Protein AF-A0AA43AP84-F1 (afdb_monomer_lite)

Sequence (137 aa):
MPIIKPAIALSLFLATLSANAATAKEDIALIKQLAIQPIALVDGNLCHIRGAVWLDKPLADVEVEILDGSRTWKTKTNANGIYSASIPFEGNDKALLERPTSLSIPGNASEVNILKPTFLCSKSTTTNIMAKPKGAN

pLDDT: mean 72.21, std 20.06, range [33.16, 94.19]

Secondary structure (DSSP, 8-state):
-----THHHHHTTGGGSS---------HHHHHHHHHS-EEEEETTEEEEEEE-BSSSB-TT-EEEEE-SS-EEEEE--TTSEEEEEEE--SS-EEEEEEE-----SS-GGG----EEEEEE-HHHHHHHHSPPTT--

Radius of gyration: 15.7 Å; chains: 1; bounding box: 37×46×34 Å

Structure (mmCIF, N/CA/C/O backbone):
data_AF-A0AA43AP84-F1
#
_entry.id   AF-A0AA43AP84-F1
#
loop_
_atom_site.group_PDB
_atom_site.id
_atom_site.type_symbol
_atom_site.label_atom_id
_atom_site.label_alt_id
_atom_site.label_comp_id
_atom_site.label_asym_id
_atom_site.label_entity_id
_atom_site.label_seq_id
_atom_site.pdbx_PDB_ins_code
_atom_site.Cartn_x
_atom_site.Cartn_y
_atom_site.Cartn_z
_atom_site.occupancy
_atom_site.B_iso_or_equiv
_atom_site.auth_seq_id
_atom_site.auth_comp_id
_atom_site.auth_asym_id
_atom_site.auth_atom_id
_atom_site.pdbx_PDB_model_num
ATOM 1 N N . MET A 1 1 ? 20.606 -8.177 18.892 1.00 35.06 1 MET A N 1
ATOM 2 C CA . MET A 1 1 ? 19.845 -7.594 17.764 1.00 35.06 1 MET A CA 1
ATOM 3 C C . MET A 1 1 ? 19.032 -8.709 17.124 1.00 35.06 1 MET A C 1
ATOM 5 O O . MET A 1 1 ? 19.660 -9.627 16.608 1.00 35.06 1 MET A O 1
ATOM 9 N N . PRO A 1 2 ? 17.691 -8.734 17.209 1.00 38.34 2 PRO A N 1
ATOM 10 C CA . PRO A 1 2 ? 16.940 -9.779 16.532 1.00 38.34 2 PRO A CA 1
ATOM 11 C C . PRO A 1 2 ? 16.913 -9.458 15.036 1.00 38.34 2 PRO A C 1
ATOM 13 O O . PRO A 1 2 ? 16.314 -8.481 14.596 1.00 38.34 2 PRO A O 1
ATOM 16 N N . ILE A 1 3 ? 17.629 -10.276 14.271 1.00 40.84 3 ILE A N 1
ATOM 17 C CA . ILE A 1 3 ? 17.613 -10.299 12.812 1.00 40.84 3 ILE A CA 1
ATOM 18 C C . ILE A 1 3 ? 16.221 -10.792 12.414 1.00 40.84 3 ILE A C 1
ATOM 20 O O . ILE A 1 3 ? 15.888 -11.963 12.615 1.00 40.84 3 ILE A O 1
ATOM 24 N N . ILE A 1 4 ? 15.378 -9.887 11.920 1.00 43.16 4 ILE A N 1
ATOM 25 C CA . ILE A 1 4 ? 14.056 -10.235 11.397 1.00 43.16 4 ILE A CA 1
ATOM 26 C C . ILE A 1 4 ? 14.289 -11.156 10.193 1.00 43.16 4 ILE A C 1
ATOM 28 O O . ILE A 1 4 ? 14.940 -10.786 9.218 1.00 43.16 4 ILE A O 1
ATOM 32 N N . LYS A 1 5 ? 13.843 -12.407 10.323 1.00 37.53 5 LYS A N 1
ATOM 33 C CA . LYS A 1 5 ? 14.100 -13.500 9.379 1.00 37.53 5 LYS A CA 1
ATOM 34 C C . LYS A 1 5 ? 13.509 -13.178 7.990 1.00 37.53 5 LYS A C 1
ATOM 36 O O . LYS A 1 5 ? 12.318 -12.874 7.922 1.00 37.53 5 LYS A O 1
ATOM 41 N N . PRO A 1 6 ? 14.257 -13.374 6.883 1.00 42.44 6 PRO A N 1
ATOM 42 C CA . PRO A 1 6 ? 13.751 -13.184 5.513 1.00 42.44 6 PRO A CA 1
ATOM 43 C C . PRO A 1 6 ? 12.590 -14.132 5.150 1.00 42.44 6 PRO A C 1
ATOM 45 O O . PRO A 1 6 ? 11.837 -13.873 4.220 1.00 42.44 6 PRO A O 1
ATOM 48 N N . ALA A 1 7 ? 12.375 -15.196 5.932 1.00 40.44 7 ALA A N 1
ATOM 49 C CA . ALA A 1 7 ? 11.278 -16.145 5.742 1.00 40.44 7 ALA A CA 1
ATOM 50 C C . ALA A 1 7 ? 9.870 -15.543 5.930 1.00 40.44 7 ALA A C 1
ATOM 52 O O . ALA A 1 7 ? 8.906 -16.086 5.397 1.00 40.44 7 ALA A O 1
ATOM 53 N N . ILE A 1 8 ? 9.727 -14.434 6.666 1.00 47.88 8 ILE A N 1
ATOM 54 C CA . ILE A 1 8 ? 8.410 -13.816 6.900 1.00 47.88 8 ILE A CA 1
ATOM 55 C C . ILE A 1 8 ? 7.886 -13.184 5.603 1.00 47.88 8 ILE A C 1
ATOM 57 O O . ILE A 1 8 ? 6.708 -13.314 5.283 1.00 47.88 8 ILE A O 1
ATOM 61 N N . ALA A 1 9 ? 8.772 -12.578 4.811 1.00 44.03 9 ALA A N 1
ATOM 62 C CA . ALA A 1 9 ? 8.412 -11.807 3.628 1.00 44.03 9 ALA A CA 1
ATOM 63 C C . ALA A 1 9 ? 7.961 -12.659 2.421 1.00 44.03 9 ALA A C 1
ATOM 65 O O . ALA A 1 9 ? 7.182 -12.179 1.603 1.00 44.03 9 ALA A O 1
ATOM 66 N N . LEU A 1 10 ? 8.358 -13.937 2.358 1.00 40.94 10 LEU A N 1
ATOM 67 C CA . LEU A 1 10 ? 7.896 -14.894 1.343 1.00 40.94 10 LEU A CA 1
ATOM 68 C C . LEU A 1 10 ? 6.491 -15.453 1.663 1.00 40.94 10 LEU A C 1
ATOM 70 O O . LEU A 1 10 ? 5.632 -15.524 0.786 1.00 40.94 10 LEU A O 1
ATOM 74 N N . SER A 1 11 ? 6.212 -15.776 2.932 1.00 45.72 11 SER A N 1
ATOM 75 C CA . SER A 1 11 ? 4.886 -16.251 3.386 1.00 45.72 11 SER A CA 1
ATOM 76 C C . SER A 1 11 ? 3.789 -15.182 3.306 1.00 45.72 11 SER A C 1
ATOM 78 O O . SER A 1 11 ? 2.602 -15.495 3.311 1.00 45.72 11 SER A O 1
ATOM 80 N N . LEU A 1 12 ? 4.190 -13.916 3.213 1.00 50.81 12 LEU A N 1
ATOM 81 C CA . LEU A 1 12 ? 3.339 -12.730 3.120 1.00 50.81 12 LEU A CA 1
ATOM 82 C C . LEU A 1 12 ? 2.589 -12.599 1.779 1.00 50.81 12 LEU A C 1
ATOM 84 O O . LEU A 1 12 ? 1.558 -11.923 1.731 1.00 50.81 12 LEU A O 1
ATOM 88 N N . PHE A 1 13 ? 3.093 -13.248 0.721 1.00 48.38 13 PHE A N 1
ATOM 89 C CA . PHE A 1 13 ? 2.547 -13.205 -0.644 1.00 48.38 13 PHE A CA 1
ATOM 90 C C . PHE A 1 13 ? 1.907 -14.516 -1.121 1.00 48.38 13 PHE A C 1
ATOM 92 O O . PHE A 1 13 ? 1.122 -14.507 -2.063 1.00 48.38 13 PHE A O 1
ATOM 99 N N . LEU A 1 14 ? 2.176 -15.643 -0.458 1.00 44.03 14 LEU A N 1
ATOM 100 C CA . LEU A 1 14 ? 1.623 -16.954 -0.833 1.00 44.03 14 LEU A CA 1
ATOM 101 C C . LEU A 1 14 ? 0.130 -17.132 -0.487 1.00 44.03 14 LEU A C 1
ATOM 103 O O . LEU A 1 14 ? -0.457 -18.153 -0.832 1.00 44.03 14 LEU A O 1
ATOM 107 N N . ALA A 1 15 ? -0.508 -16.156 0.164 1.00 44.19 15 ALA A N 1
ATOM 108 C CA . ALA A 1 15 ? -1.899 -16.264 0.604 1.00 44.19 15 ALA A CA 1
ATOM 109 C C . ALA A 1 15 ? -2.961 -15.934 -0.470 1.00 44.19 15 ALA A C 1
ATOM 111 O O . ALA A 1 15 ? -4.146 -15.986 -0.157 1.00 44.19 15 ALA A O 1
ATOM 112 N N . THR A 1 16 ? -2.597 -15.597 -1.716 1.00 42.94 16 THR A N 1
ATOM 113 C CA . THR A 1 16 ? -3.584 -15.125 -2.718 1.00 42.94 16 THR A CA 1
ATOM 1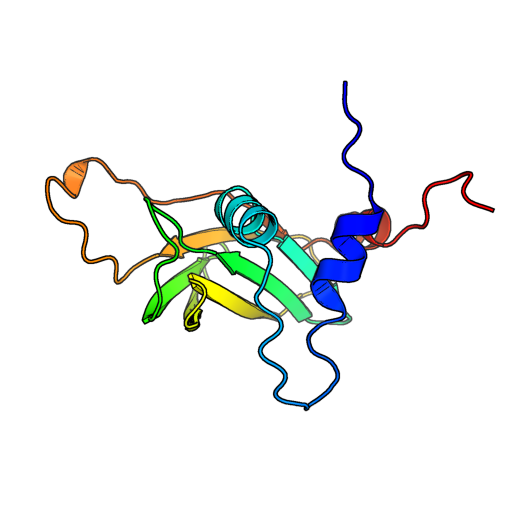14 C C . THR A 1 16 ? -3.677 -15.926 -4.020 1.00 42.94 16 THR A C 1
ATOM 116 O O . THR A 1 16 ? -4.431 -15.529 -4.903 1.00 42.94 16 THR A O 1
ATOM 119 N N . LEU A 1 17 ? -3.012 -17.081 -4.153 1.00 41.06 17 LEU A N 1
ATOM 120 C CA . LEU A 1 17 ? -3.129 -17.915 -5.369 1.00 41.06 17 LEU A CA 1
ATOM 121 C C . LEU A 1 17 ? -4.130 -19.074 -5.280 1.00 41.06 17 LEU A C 1
ATOM 123 O O . LEU A 1 17 ? -4.324 -19.792 -6.256 1.00 41.06 17 LEU A O 1
ATOM 127 N N . SER A 1 18 ? -4.831 -19.236 -4.163 1.00 36.28 18 SER A N 1
ATOM 128 C CA . SER A 1 18 ? -5.931 -20.193 -4.065 1.00 36.28 18 SER A CA 1
ATOM 129 C C . SER A 1 18 ? -7.221 -19.459 -3.747 1.00 36.28 18 SER A C 1
ATOM 131 O O . SER A 1 18 ? -7.421 -18.987 -2.629 1.00 36.28 18 SER A O 1
ATOM 133 N N . ALA A 1 19 ? -8.104 -19.398 -4.744 1.00 37.34 19 ALA A N 1
ATOM 134 C CA . ALA A 1 19 ? -9.527 -19.197 -4.551 1.00 37.34 19 ALA A CA 1
ATOM 135 C C . ALA A 1 19 ? -10.050 -20.311 -3.633 1.00 37.34 19 ALA A C 1
ATOM 137 O O . ALA A 1 19 ? -10.457 -21.367 -4.090 1.00 37.34 19 ALA A O 1
ATOM 138 N N . ASN A 1 20 ? -9.957 -20.085 -2.329 1.00 35.62 20 ASN A N 1
ATOM 139 C CA . ASN A 1 20 ? -10.736 -20.752 -1.308 1.00 35.62 20 ASN A CA 1
ATOM 140 C C . ASN A 1 20 ? -10.880 -19.759 -0.163 1.00 35.62 20 ASN A C 1
ATOM 142 O O . ASN A 1 20 ? -9.905 -19.355 0.469 1.00 35.62 20 ASN A O 1
ATOM 146 N N . ALA A 1 21 ? -12.122 -19.346 0.061 1.00 38.22 21 ALA A N 1
ATOM 147 C CA . ALA A 1 21 ? -12.541 -18.571 1.209 1.00 38.22 21 ALA A CA 1
ATOM 148 C C . ALA A 1 21 ? -12.308 -19.393 2.486 1.00 38.22 21 ALA A C 1
ATOM 150 O O . ALA A 1 21 ? -13.196 -20.076 2.985 1.00 38.22 21 ALA A O 1
ATOM 151 N N . ALA A 1 22 ? -11.092 -19.336 3.010 1.00 33.16 22 ALA A N 1
ATOM 152 C CA . ALA A 1 22 ? -10.813 -19.596 4.404 1.00 33.16 22 ALA A CA 1
ATOM 153 C C . ALA A 1 22 ? -10.343 -18.264 4.968 1.00 33.16 22 ALA A C 1
ATOM 155 O O . ALA A 1 22 ? -9.266 -17.779 4.624 1.00 33.16 22 ALA A O 1
ATOM 156 N N . THR A 1 23 ? -11.176 -17.644 5.799 1.00 42.34 23 THR A N 1
ATOM 157 C CA . THR A 1 23 ? -10.824 -16.491 6.628 1.00 42.34 23 THR A CA 1
ATOM 158 C C . THR A 1 23 ? -9.766 -16.953 7.630 1.00 42.34 23 THR A C 1
ATOM 160 O O . THR A 1 23 ? -10.036 -17.157 8.812 1.00 42.34 23 THR A O 1
ATOM 163 N N . ALA A 1 24 ? -8.544 -17.199 7.154 1.00 51.19 24 ALA A N 1
ATOM 164 C CA . ALA A 1 24 ? -7.384 -17.301 8.008 1.00 51.19 24 ALA A CA 1
ATOM 165 C C . ALA A 1 24 ? -7.315 -15.951 8.715 1.00 51.19 24 ALA A C 1
ATOM 167 O O . ALA A 1 24 ? -7.113 -14.918 8.077 1.00 51.19 24 ALA A O 1
ATOM 168 N N . LYS A 1 25 ? -7.620 -15.948 10.014 1.00 55.62 25 LYS A N 1
ATOM 169 C CA . LYS A 1 25 ? -7.504 -14.765 10.856 1.00 55.62 25 LYS A CA 1
ATOM 170 C C . LYS A 1 25 ? -6.060 -14.296 10.730 1.00 55.62 25 LYS A C 1
ATOM 172 O O . LYS A 1 25 ? -5.162 -14.938 11.270 1.00 55.62 25 LYS A O 1
ATOM 177 N N . GLU A 1 26 ? -5.845 -13.249 9.942 1.00 68.38 26 GLU A N 1
ATOM 178 C CA . GLU A 1 26 ? -4.511 -12.704 9.750 1.00 68.38 26 GLU A CA 1
ATOM 179 C C . GLU A 1 26 ? -3.970 -12.273 11.112 1.00 68.38 26 GLU A C 1
ATOM 181 O O . GLU A 1 26 ? -4.686 -11.661 11.912 1.00 68.38 26 GLU A O 1
ATOM 186 N N . ASP A 1 27 ? -2.731 -12.664 11.406 1.00 81.31 27 ASP A N 1
ATOM 187 C CA . ASP A 1 27 ? -2.109 -12.374 12.691 1.00 81.31 27 ASP A CA 1
ATOM 188 C C . ASP A 1 27 ? -2.069 -10.853 12.904 1.00 81.31 27 ASP A C 1
ATOM 190 O O . ASP A 1 27 ? -1.593 -10.101 12.055 1.00 81.31 27 ASP A O 1
ATOM 194 N N . ILE A 1 28 ? -2.546 -10.381 14.054 1.00 81.81 28 ILE A N 1
ATOM 195 C CA . ILE A 1 28 ? -2.517 -8.959 14.416 1.00 81.81 28 ILE A CA 1
ATOM 196 C C . ILE A 1 28 ? -1.088 -8.401 14.332 1.00 81.81 28 ILE A C 1
ATOM 198 O O . ILE A 1 28 ? -0.912 -7.236 13.972 1.00 81.81 28 ILE A O 1
ATOM 202 N N . ALA A 1 29 ? -0.067 -9.212 14.631 1.00 83.25 29 ALA A N 1
ATOM 203 C CA . ALA A 1 29 ? 1.330 -8.813 14.480 1.00 83.25 29 ALA A CA 1
ATOM 204 C C . ALA A 1 29 ? 1.677 -8.474 13.022 1.00 83.25 29 ALA A C 1
ATOM 206 O O . ALA A 1 29 ? 2.329 -7.462 12.762 1.00 83.25 29 ALA A O 1
ATOM 207 N N . LEU A 1 30 ? 1.176 -9.271 12.075 1.00 82.50 30 LEU A N 1
ATOM 208 C CA . LEU A 1 30 ? 1.340 -9.038 10.645 1.00 82.50 30 LEU A CA 1
ATOM 209 C C . LEU A 1 30 ? 0.640 -7.744 10.208 1.00 82.50 30 LEU A C 1
ATOM 211 O O . LEU A 1 30 ? 1.246 -6.924 9.523 1.00 82.50 30 LEU A O 1
ATOM 215 N N . ILE A 1 31 ? -0.605 -7.523 10.635 1.00 82.50 31 ILE A N 1
ATOM 216 C CA . ILE A 1 31 ? -1.360 -6.315 10.260 1.00 82.50 31 ILE A CA 1
ATOM 217 C C . ILE A 1 31 ? -0.648 -5.057 10.778 1.00 82.50 31 ILE A C 1
ATOM 219 O O . ILE A 1 31 ? -0.481 -4.084 10.044 1.00 82.50 31 ILE A O 1
ATOM 223 N N . LYS A 1 32 ? -0.159 -5.089 12.024 1.00 83.69 32 LYS A N 1
ATOM 224 C CA . LYS A 1 32 ? 0.638 -3.994 12.594 1.00 83.69 32 LYS A CA 1
ATOM 225 C C . LYS A 1 32 ? 1.925 -3.756 11.810 1.00 83.69 32 LYS A C 1
ATOM 227 O O . LYS A 1 32 ? 2.269 -2.606 11.559 1.00 83.69 32 LYS A O 1
ATOM 232 N N . GLN A 1 33 ? 2.618 -4.820 11.407 1.00 84.88 33 GLN A N 1
ATOM 233 C CA . GLN A 1 33 ? 3.822 -4.697 10.590 1.00 84.88 33 GLN A CA 1
ATOM 234 C C . GLN A 1 33 ? 3.513 -4.050 9.235 1.00 84.88 33 GLN A C 1
ATOM 236 O O . GLN A 1 33 ? 4.224 -3.131 8.843 1.00 84.88 33 GLN A O 1
ATOM 241 N N . LEU A 1 34 ? 2.433 -4.458 8.566 1.00 85.56 34 LEU A N 1
ATOM 242 C CA . LEU A 1 34 ? 1.992 -3.869 7.297 1.00 85.56 34 LEU A CA 1
ATOM 243 C C . LEU A 1 34 ? 1.571 -2.398 7.427 1.00 85.56 34 LEU A C 1
ATOM 245 O O . LEU A 1 34 ? 1.727 -1.642 6.474 1.00 85.56 34 LEU A O 1
ATOM 249 N N . ALA A 1 35 ? 1.063 -1.984 8.590 1.00 85.19 35 ALA A N 1
ATOM 250 C CA . ALA A 1 35 ? 0.723 -0.587 8.861 1.00 85.19 35 ALA A CA 1
ATOM 251 C C . ALA A 1 35 ? 1.937 0.294 9.190 1.00 85.19 35 ALA A C 1
ATOM 253 O O . ALA A 1 35 ? 1.881 1.517 9.058 1.00 85.19 35 ALA A O 1
ATOM 254 N N . ILE A 1 36 ? 3.030 -0.319 9.655 1.00 82.88 36 ILE A N 1
ATOM 255 C CA . ILE A 1 36 ? 4.312 0.358 9.870 1.00 82.88 36 ILE A CA 1
ATOM 256 C C . ILE A 1 36 ? 5.096 0.419 8.564 1.00 82.88 36 ILE A C 1
ATOM 258 O O . ILE A 1 36 ? 5.705 1.440 8.278 1.00 82.88 36 ILE A O 1
ATOM 262 N N . GLN A 1 37 ? 5.108 -0.668 7.796 1.00 83.44 37 GLN A N 1
ATOM 263 C CA . GLN A 1 37 ? 5.887 -0.798 6.577 1.00 83.44 37 GLN A CA 1
ATOM 264 C C . GLN A 1 37 ? 5.102 -1.617 5.544 1.00 83.44 37 GLN A C 1
ATOM 266 O O . GLN A 1 37 ? 5.119 -2.853 5.594 1.00 83.44 37 GLN A O 1
ATOM 271 N N . PRO A 1 38 ? 4.441 -0.944 4.588 1.00 87.44 38 PRO A N 1
ATOM 272 C CA . PRO A 1 38 ? 3.886 -1.600 3.418 1.00 87.44 38 PRO A CA 1
ATOM 273 C C . PRO A 1 38 ? 4.978 -2.327 2.638 1.00 87.44 38 PRO A C 1
ATOM 275 O O . PRO A 1 38 ? 6.151 -1.940 2.636 1.00 87.44 38 PRO A O 1
ATOM 278 N N . ILE A 1 39 ? 4.580 -3.390 1.955 1.00 85.62 39 ILE A N 1
ATOM 279 C CA . ILE A 1 39 ? 5.475 -4.246 1.187 1.00 85.62 39 ILE A CA 1
ATOM 280 C C . ILE A 1 39 ? 5.084 -4.152 -0.277 1.00 85.62 39 ILE A C 1
ATOM 282 O O . ILE A 1 39 ? 3.903 -4.159 -0.623 1.00 85.62 39 ILE A O 1
ATOM 286 N N . ALA A 1 40 ? 6.097 -4.102 -1.132 1.00 88.44 40 ALA A N 1
ATOM 287 C CA . ALA A 1 40 ? 5.945 -4.143 -2.568 1.00 88.44 40 ALA A CA 1
ATOM 288 C C . ALA A 1 40 ? 6.849 -5.225 -3.162 1.00 88.44 40 ALA A C 1
ATOM 290 O O . ALA A 1 40 ? 8.026 -5.304 -2.811 1.00 88.44 40 ALA A O 1
ATOM 291 N N . LEU A 1 41 ? 6.300 -6.041 -4.060 1.00 88.31 41 LEU A N 1
ATOM 292 C CA . LEU A 1 41 ? 7.042 -7.033 -4.834 1.00 88.31 41 LEU A CA 1
ATOM 293 C C . LEU A 1 41 ? 6.786 -6.830 -6.320 1.00 88.31 41 LEU A C 1
ATOM 295 O O . LEU A 1 41 ? 5.650 -6.640 -6.748 1.00 88.31 41 LEU A O 1
ATOM 299 N N . VAL A 1 42 ? 7.852 -6.893 -7.108 1.00 88.12 42 VAL A N 1
ATOM 300 C CA . VAL A 1 42 ? 7.771 -6.794 -8.563 1.00 88.12 42 VAL A CA 1
ATOM 301 C C . VAL A 1 42 ? 7.693 -8.189 -9.170 1.00 88.12 42 VAL A C 1
ATOM 303 O O . VAL A 1 42 ? 8.619 -8.981 -9.005 1.00 88.12 42 VAL A O 1
ATOM 306 N N . ASP A 1 43 ? 6.628 -8.451 -9.925 1.00 86.44 43 ASP A N 1
ATOM 307 C CA . ASP A 1 43 ? 6.457 -9.654 -10.738 1.00 86.44 43 ASP A CA 1
ATOM 308 C C . ASP A 1 43 ? 6.176 -9.261 -12.196 1.00 86.44 43 ASP A C 1
ATOM 310 O O . ASP A 1 43 ? 5.225 -8.543 -12.511 1.00 86.44 43 ASP A O 1
ATOM 314 N N . GLY A 1 44 ? 7.063 -9.674 -13.103 1.00 87.69 44 GLY A N 1
ATOM 315 C CA . GLY A 1 44 ? 7.026 -9.274 -14.510 1.00 87.69 44 GLY A CA 1
ATOM 316 C C . GLY A 1 44 ? 6.996 -7.751 -14.707 1.00 87.69 44 GLY A C 1
ATOM 317 O O . GLY A 1 44 ? 7.998 -7.061 -14.472 1.00 87.69 44 GLY A O 1
ATOM 318 N N . ASN A 1 45 ? 5.842 -7.263 -15.174 1.00 91.62 45 ASN A N 1
ATOM 319 C CA . ASN A 1 45 ? 5.548 -5.857 -15.479 1.00 91.62 45 ASN A CA 1
ATOM 320 C C . ASN A 1 45 ? 4.610 -5.213 -14.445 1.00 91.62 45 ASN A C 1
ATOM 322 O O . ASN A 1 45 ? 4.058 -4.141 -14.699 1.00 91.62 45 ASN A O 1
ATOM 326 N N . LEU A 1 46 ? 4.391 -5.864 -13.303 1.00 91.44 46 LEU A N 1
ATOM 327 C CA . LEU A 1 46 ? 3.550 -5.366 -12.225 1.00 91.44 46 LEU A CA 1
ATOM 328 C C . LEU A 1 46 ? 4.359 -5.228 -10.940 1.00 91.44 46 LEU A C 1
ATOM 330 O O . LEU A 1 46 ? 5.252 -6.019 -10.648 1.00 91.44 46 LEU A O 1
ATOM 334 N N . CYS A 1 47 ? 4.017 -4.213 -10.158 1.00 91.81 47 CYS A N 1
ATOM 335 C CA . CYS A 1 47 ? 4.384 -4.129 -8.761 1.00 91.81 47 CYS A CA 1
ATOM 336 C C . CYS A 1 47 ? 3.141 -4.376 -7.908 1.00 91.81 47 CYS A C 1
ATOM 338 O O . CYS A 1 47 ? 2.179 -3.605 -7.955 1.00 91.81 47 CYS A O 1
ATOM 340 N N . HIS A 1 48 ? 3.167 -5.460 -7.145 1.00 91.88 48 HIS A N 1
ATOM 341 C CA . HIS A 1 48 ? 2.128 -5.840 -6.206 1.00 91.88 48 HIS A CA 1
ATOM 342 C C . HIS A 1 48 ? 2.433 -5.251 -4.840 1.00 91.88 48 HIS A C 1
ATOM 344 O O . HIS A 1 48 ? 3.534 -5.403 -4.320 1.00 91.88 48 HIS A O 1
ATOM 350 N N . ILE A 1 49 ? 1.445 -4.593 -4.257 1.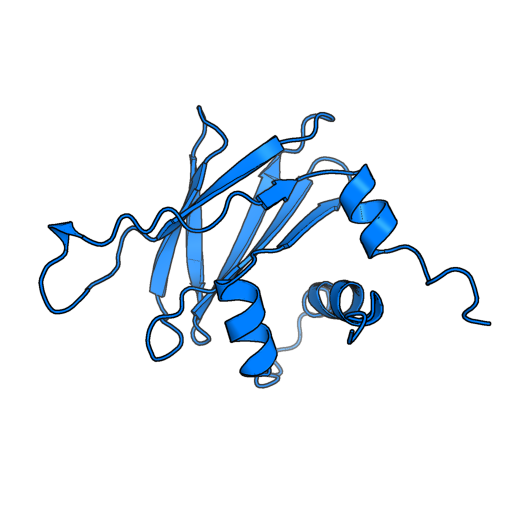00 91.06 49 ILE A N 1
ATOM 351 C CA . ILE A 1 49 ? 1.582 -3.785 -3.055 1.00 91.06 49 ILE A CA 1
ATOM 352 C C . ILE A 1 49 ? 0.594 -4.302 -2.027 1.00 91.06 49 ILE A C 1
ATOM 354 O O . ILE A 1 49 ? -0.564 -4.575 -2.353 1.00 91.06 49 ILE A O 1
ATOM 358 N N . ARG A 1 50 ? 1.047 -4.400 -0.782 1.00 90.75 50 ARG A N 1
ATOM 359 C CA . ARG A 1 50 ? 0.227 -4.792 0.356 1.00 90.75 50 ARG A CA 1
ATOM 360 C C . ARG A 1 50 ? 0.603 -3.951 1.569 1.00 90.75 50 ARG A C 1
ATOM 362 O O . ARG A 1 50 ? 1.776 -3.853 1.913 1.00 90.75 50 ARG A O 1
ATOM 369 N N . GLY A 1 51 ? -0.392 -3.372 2.222 1.00 90.19 51 GLY A N 1
ATOM 370 C CA . GLY A 1 51 ? -0.215 -2.556 3.421 1.00 90.19 51 GLY A CA 1
ATOM 371 C C . GLY A 1 51 ? -1.473 -2.579 4.278 1.00 90.19 51 GLY A C 1
ATOM 372 O O . GLY A 1 51 ? -2.440 -3.272 3.949 1.00 90.19 51 GLY A O 1
ATOM 373 N N . ALA A 1 52 ? -1.464 -1.855 5.392 1.00 89.88 52 ALA A N 1
ATOM 374 C CA . ALA A 1 52 ? -2.612 -1.803 6.286 1.00 89.88 52 ALA A CA 1
ATOM 375 C C . ALA A 1 52 ? -2.824 -0.411 6.878 1.00 89.88 52 ALA A C 1
ATOM 377 O O . ALA A 1 52 ? -1.876 0.305 7.182 1.00 89.88 52 ALA A O 1
ATOM 378 N N . VAL A 1 53 ? -4.084 -0.061 7.112 1.00 87.25 53 VAL A N 1
ATOM 379 C CA . VAL A 1 53 ? -4.455 1.163 7.816 1.00 87.25 53 VAL A CA 1
ATOM 380 C C . VAL A 1 53 ? -4.816 0.808 9.252 1.00 87.25 53 VAL A C 1
ATOM 382 O O . VAL A 1 53 ? -5.757 0.056 9.523 1.00 87.25 53 VAL A O 1
ATOM 385 N N . TRP A 1 54 ? -4.041 1.362 10.181 1.00 84.75 54 TRP A N 1
ATOM 386 C CA . TRP A 1 54 ? -4.136 1.062 11.604 1.00 84.75 54 TRP A CA 1
ATOM 387 C C . TRP A 1 54 ? -3.986 2.337 12.443 1.00 84.75 54 TRP A C 1
ATOM 389 O O . TRP A 1 54 ? -3.034 3.100 12.256 1.00 84.75 54 TRP A O 1
ATOM 399 N N . LEU A 1 55 ? -4.912 2.534 13.388 1.00 79.38 55 LEU A N 1
ATOM 400 C CA . LEU A 1 55 ? -4.814 3.530 14.466 1.00 79.38 55 LEU A CA 1
ATOM 401 C C . LEU A 1 55 ? -4.685 2.802 15.814 1.00 79.38 55 LEU A C 1
ATOM 403 O O . LEU A 1 55 ? -3.606 2.325 16.148 1.00 79.38 55 LEU A O 1
ATOM 407 N N . ASP A 1 56 ? -5.788 2.611 16.535 1.00 80.31 56 ASP A N 1
ATOM 408 C CA . ASP A 1 56 ? -5.834 1.732 17.717 1.00 80.31 56 ASP A CA 1
ATOM 409 C C . ASP A 1 56 ? -6.268 0.303 17.354 1.00 80.31 56 ASP A C 1
ATOM 411 O O . ASP A 1 56 ? -5.970 -0.668 18.052 1.00 80.31 56 ASP A O 1
ATOM 415 N N . LYS A 1 57 ? -6.955 0.174 16.217 1.00 82.62 57 LYS A N 1
ATOM 416 C CA . LYS A 1 57 ? -7.483 -1.061 15.635 1.00 82.62 57 LYS A CA 1
ATOM 417 C C . LYS A 1 57 ? -7.357 -1.004 14.103 1.00 82.62 57 LYS A C 1
ATOM 419 O O . LYS A 1 57 ? -7.182 0.099 13.568 1.00 82.62 57 LYS A O 1
ATOM 424 N N . PRO A 1 58 ? -7.461 -2.142 13.390 1.00 85.25 58 PRO A N 1
ATOM 425 C CA . PRO A 1 58 ? -7.499 -2.114 11.937 1.00 85.25 58 PRO A CA 1
ATOM 426 C C . PRO A 1 58 ? -8.747 -1.377 11.444 1.00 85.25 58 PRO A C 1
ATOM 428 O O . PRO A 1 58 ? -9.829 -1.521 12.022 1.00 85.25 58 PRO A O 1
ATOM 431 N N . LEU A 1 59 ? -8.590 -0.581 10.387 1.00 86.62 59 LEU A N 1
ATOM 432 C CA . LEU A 1 59 ? -9.671 0.226 9.825 1.00 86.62 59 LEU A CA 1
ATOM 433 C C . LEU A 1 59 ? -10.114 -0.329 8.476 1.00 86.62 59 LEU A C 1
ATOM 435 O O . LEU A 1 59 ? -9.386 -0.229 7.490 1.00 86.62 59 LEU A O 1
ATOM 439 N N . ALA A 1 60 ? -11.313 -0.903 8.447 1.00 89.56 60 ALA A N 1
ATOM 440 C CA . ALA A 1 60 ? -11.950 -1.384 7.229 1.00 89.56 60 ALA A CA 1
ATOM 441 C C . ALA A 1 60 ? -12.536 -0.238 6.400 1.00 89.56 60 ALA A C 1
ATOM 443 O O . ALA A 1 60 ? -12.845 0.826 6.938 1.00 89.56 60 ALA A O 1
ATOM 444 N N . ASP A 1 61 ? -12.716 -0.483 5.101 1.00 88.62 61 ASP A N 1
ATOM 445 C CA . ASP A 1 61 ? -13.378 0.435 4.176 1.00 88.62 61 ASP A CA 1
ATOM 446 C C . ASP A 1 61 ? -12.730 1.830 4.072 1.00 88.62 61 ASP A C 1
ATOM 448 O O . ASP A 1 61 ? -13.383 2.800 3.683 1.00 88.62 61 ASP A O 1
ATOM 452 N N . VAL A 1 62 ? -11.430 1.927 4.348 1.00 87.62 62 VAL A N 1
ATOM 453 C CA . VAL A 1 62 ? -10.648 3.148 4.150 1.00 87.62 62 VAL A CA 1
ATOM 454 C C . VAL A 1 62 ? -10.127 3.187 2.720 1.00 87.62 62 VAL A C 1
ATOM 456 O O . VAL A 1 62 ? -9.468 2.248 2.275 1.00 87.62 62 VAL A O 1
ATOM 459 N N . GLU A 1 63 ? -10.405 4.271 2.001 1.00 91.31 63 GLU A N 1
ATOM 460 C CA . GLU A 1 63 ? -9.774 4.578 0.722 1.00 91.31 63 GLU A CA 1
ATOM 461 C C . GLU A 1 63 ? -8.295 4.900 0.928 1.00 91.31 63 GLU A C 1
ATOM 463 O O . GLU A 1 63 ? -7.929 5.683 1.808 1.00 91.31 63 GLU A O 1
ATOM 468 N N . VAL A 1 64 ? -7.451 4.292 0.101 1.00 90.12 64 VAL A N 1
ATOM 469 C CA . VAL A 1 64 ? -6.003 4.470 0.114 1.00 90.12 64 VAL A CA 1
ATOM 470 C C . VAL A 1 64 ? -5.543 4.828 -1.288 1.00 90.12 64 VAL A C 1
ATOM 472 O O . VAL A 1 64 ? -5.843 4.135 -2.262 1.00 90.12 64 VAL A O 1
ATOM 475 N N . GLU A 1 65 ? -4.789 5.911 -1.380 1.00 92.00 65 GLU A N 1
ATOM 476 C CA . GLU A 1 65 ? -4.109 6.344 -2.586 1.00 92.00 65 GLU A CA 1
ATOM 477 C C . GLU A 1 65 ? -2.641 5.927 -2.554 1.00 92.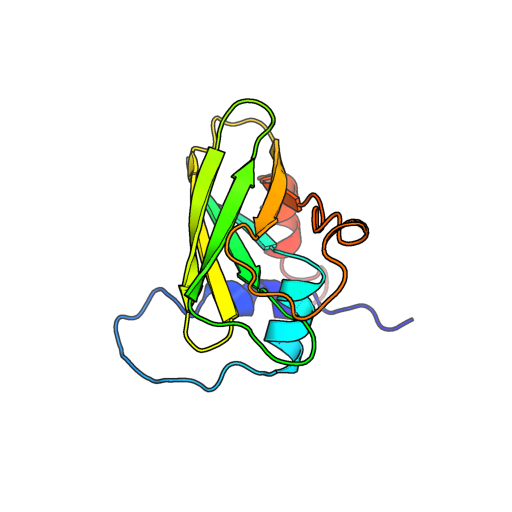00 65 GLU A C 1
ATOM 479 O O . GLU A 1 65 ? -1.956 6.063 -1.542 1.00 92.00 65 GLU A O 1
ATOM 484 N N . ILE A 1 66 ? -2.155 5.434 -3.688 1.00 92.31 66 ILE A N 1
ATOM 485 C CA . ILE A 1 66 ? -0.754 5.101 -3.927 1.00 92.31 66 ILE A CA 1
ATOM 486 C C . ILE A 1 66 ? -0.247 6.080 -4.974 1.00 92.31 66 ILE A C 1
ATOM 488 O O . ILE A 1 66 ? -0.828 6.171 -6.057 1.00 92.31 66 ILE A O 1
ATOM 492 N N . LEU A 1 67 ? 0.810 6.821 -4.658 1.00 90.50 67 LEU A N 1
ATOM 493 C CA . LEU A 1 67 ? 1.329 7.888 -5.508 1.00 90.50 67 LEU A CA 1
ATOM 494 C C . LEU A 1 67 ? 2.767 7.595 -5.941 1.00 90.50 67 LEU A C 1
ATOM 496 O O . LEU A 1 67 ? 3.587 7.223 -5.107 1.00 90.50 67 LEU A O 1
ATOM 500 N N . ASP A 1 68 ? 3.093 7.832 -7.215 1.00 88.25 68 ASP A N 1
ATOM 501 C CA . ASP A 1 68 ? 4.478 7.806 -7.737 1.00 88.25 68 ASP A CA 1
ATOM 502 C C . ASP A 1 68 ? 5.026 9.208 -8.072 1.00 88.25 68 ASP A C 1
ATOM 504 O O . ASP A 1 68 ? 5.934 9.369 -8.886 1.00 88.25 68 ASP A O 1
ATOM 508 N N . GLY A 1 69 ? 4.433 10.238 -7.464 1.00 82.38 69 GLY A N 1
ATOM 509 C CA . GLY A 1 69 ? 4.721 11.650 -7.716 1.00 82.38 69 GLY A CA 1
ATOM 510 C C . GLY A 1 69 ? 3.812 12.286 -8.770 1.00 82.38 69 GLY A C 1
ATOM 511 O O . GLY A 1 69 ? 3.360 13.407 -8.560 1.00 82.38 69 GLY A O 1
ATOM 512 N N . SER A 1 70 ? 3.490 11.578 -9.859 1.00 85.12 70 SER A N 1
ATOM 513 C CA . SER A 1 70 ? 2.640 12.110 -10.947 1.00 85.12 70 SER A CA 1
ATOM 514 C C . SER A 1 70 ? 1.358 11.313 -11.183 1.00 85.12 70 SER A C 1
ATOM 516 O O . SER A 1 70 ? 0.358 11.865 -11.640 1.00 85.12 70 SER A O 1
ATOM 518 N N . ARG A 1 71 ? 1.370 10.020 -10.857 1.00 91.38 71 ARG A N 1
ATOM 519 C CA . ARG A 1 71 ? 0.235 9.111 -10.993 1.00 91.38 71 ARG A CA 1
ATOM 520 C C . ARG A 1 71 ? -0.327 8.771 -9.626 1.00 91.38 71 ARG A C 1
ATOM 522 O O . ARG A 1 71 ? 0.372 8.792 -8.611 1.00 91.38 71 ARG A O 1
ATOM 529 N N . THR A 1 72 ? -1.611 8.439 -9.622 1.00 92.62 72 THR A N 1
ATOM 530 C CA . THR A 1 72 ? -2.341 8.029 -8.426 1.00 92.62 72 THR A CA 1
ATOM 531 C C . THR A 1 72 ? -3.157 6.788 -8.739 1.00 92.62 72 THR A C 1
ATOM 533 O O . THR A 1 72 ? -3.937 6.773 -9.690 1.00 92.62 72 THR A O 1
ATOM 536 N N . TRP A 1 73 ? -2.999 5.761 -7.912 1.00 94.19 73 TRP A N 1
ATOM 537 C CA . TRP A 1 73 ? -3.843 4.572 -7.909 1.00 94.19 73 TRP A CA 1
ATOM 538 C C . TRP A 1 73 ? -4.666 4.541 -6.631 1.00 94.19 73 TRP A C 1
ATOM 540 O O . TRP A 1 73 ? -4.185 4.952 -5.580 1.00 94.19 73 TRP A O 1
ATOM 550 N N . LYS A 1 74 ? -5.900 4.046 -6.721 1.00 93.44 74 LYS A N 1
ATOM 551 C CA . LYS A 1 74 ? -6.819 3.945 -5.586 1.00 93.44 74 LYS A CA 1
ATOM 552 C C . LYS A 1 74 ? -7.071 2.488 -5.239 1.00 93.44 74 LYS A C 1
ATOM 554 O O . LYS A 1 74 ? -7.244 1.655 -6.125 1.00 93.44 74 LYS A O 1
ATOM 559 N N . THR A 1 75 ? -7.113 2.200 -3.950 1.00 94.19 75 THR A N 1
ATOM 560 C CA . THR A 1 75 ? -7.528 0.915 -3.388 1.00 94.19 75 THR A CA 1
ATOM 561 C C . THR A 1 75 ? -8.302 1.157 -2.092 1.00 94.19 75 THR A C 1
ATOM 563 O O . THR A 1 75 ? -8.476 2.300 -1.666 1.00 94.19 75 THR A O 1
ATOM 566 N N . LYS A 1 76 ? -8.818 0.091 -1.484 1.00 93.12 76 LYS A N 1
ATOM 567 C CA . LYS A 1 76 ? -9.604 0.154 -0.255 1.00 93.12 76 LYS A CA 1
ATOM 568 C C . LYS A 1 76 ? -9.172 -0.946 0.704 1.00 93.12 76 LYS A C 1
ATOM 570 O O . LYS A 1 76 ? -8.817 -2.043 0.267 1.00 93.12 76 LYS A O 1
ATOM 575 N N . THR A 1 77 ? -9.205 -0.670 2.002 1.00 90.62 77 THR A N 1
ATOM 576 C CA . THR A 1 77 ? -8.937 -1.697 3.010 1.00 90.62 77 THR A CA 1
ATOM 577 C C . THR A 1 77 ? -10.100 -2.679 3.154 1.00 90.62 77 THR A C 1
ATOM 579 O O . THR A 1 77 ? -11.273 -2.313 3.089 1.00 90.62 77 THR A O 1
ATOM 582 N N . ASN A 1 78 ? -9.768 -3.948 3.381 1.00 91.94 78 ASN A N 1
ATOM 583 C CA . ASN A 1 78 ? -10.714 -5.014 3.698 1.00 91.94 78 ASN A CA 1
ATOM 584 C C . ASN A 1 78 ? -11.134 -4.986 5.184 1.00 91.94 78 ASN A C 1
ATOM 586 O O . ASN A 1 78 ? -10.707 -4.124 5.950 1.00 91.94 78 ASN A O 1
ATOM 590 N N . ALA A 1 79 ? -11.923 -5.974 5.624 1.00 88.62 79 ALA A N 1
ATOM 591 C CA . ALA A 1 79 ? -12.391 -6.093 7.012 1.00 88.62 79 ALA A CA 1
ATOM 592 C C . ALA A 1 79 ? -11.265 -6.155 8.071 1.00 88.62 79 ALA A C 1
ATOM 594 O O . ALA A 1 79 ? -11.488 -5.793 9.224 1.00 88.62 79 ALA A O 1
ATOM 595 N N . ASN A 1 80 ? -10.057 -6.577 7.685 1.00 88.56 80 ASN A N 1
ATOM 596 C CA . ASN A 1 80 ? -8.875 -6.630 8.550 1.00 88.56 80 ASN A CA 1
ATOM 597 C C . ASN A 1 80 ? -8.034 -5.344 8.488 1.00 88.56 80 ASN A C 1
ATOM 599 O O . ASN A 1 80 ? -6.940 -5.302 9.041 1.00 88.56 80 ASN A O 1
ATOM 603 N N . GLY A 1 81 ? -8.506 -4.304 7.798 1.00 87.88 81 GLY A N 1
ATOM 604 C CA . GLY A 1 81 ? -7.772 -3.058 7.600 1.00 87.88 81 GLY A CA 1
ATOM 605 C C . GLY A 1 81 ? -6.615 -3.155 6.608 1.00 87.88 81 GLY A C 1
ATOM 606 O O . GLY A 1 81 ? -5.775 -2.263 6.575 1.00 87.88 81 GLY A O 1
ATOM 607 N N . ILE A 1 82 ? -6.558 -4.213 5.797 1.00 91.56 82 ILE A N 1
ATOM 608 C CA . ILE A 1 82 ? -5.478 -4.459 4.834 1.00 91.56 82 ILE A CA 1
ATOM 609 C C . ILE A 1 82 ? -5.935 -4.045 3.447 1.00 91.56 82 ILE A C 1
ATOM 611 O O . ILE A 1 82 ? -7.029 -4.415 3.022 1.00 91.56 82 ILE A O 1
ATOM 615 N N . TYR A 1 83 ? -5.083 -3.338 2.717 1.00 91.88 83 TYR A N 1
ATOM 616 C CA . TYR A 1 83 ? -5.295 -3.053 1.306 1.00 91.88 83 TYR A CA 1
ATOM 617 C C . TYR A 1 83 ? -4.311 -3.841 0.437 1.00 91.88 83 TYR A C 1
ATOM 619 O O . TYR A 1 83 ? -3.250 -4.296 0.878 1.00 91.88 83 TYR A O 1
ATOM 627 N N . SER A 1 84 ? -4.663 -4.014 -0.832 1.00 93.56 84 SER A N 1
ATOM 628 C CA . SER A 1 84 ? -3.764 -4.563 -1.845 1.00 93.56 84 SER A CA 1
ATOM 629 C C . SER A 1 84 ? -3.956 -3.828 -3.164 1.00 93.56 84 SER A C 1
ATOM 631 O O . SER A 1 84 ? -5.064 -3.396 -3.486 1.00 93.56 84 SER A O 1
ATOM 633 N N . ALA A 1 85 ? -2.878 -3.656 -3.918 1.00 92.00 85 ALA A N 1
ATOM 634 C CA . ALA A 1 85 ? -2.906 -3.013 -5.225 1.00 92.00 85 ALA A CA 1
ATOM 635 C C . ALA A 1 85 ? -1.894 -3.668 -6.164 1.00 92.00 85 ALA A C 1
ATOM 637 O O . ALA A 1 85 ? -0.899 -4.232 -5.723 1.00 92.00 85 ALA A O 1
ATOM 638 N N . SER A 1 86 ? -2.151 -3.587 -7.464 1.00 93.31 86 SER A N 1
ATOM 639 C CA . SER A 1 86 ? -1.187 -3.968 -8.496 1.00 93.31 86 SER A CA 1
ATOM 640 C C . SER A 1 86 ? -1.065 -2.807 -9.464 1.00 93.31 86 SER A C 1
ATOM 642 O O . SER A 1 86 ? -2.064 -2.397 -10.053 1.00 93.31 86 SER A O 1
ATOM 644 N N . ILE A 1 87 ? 0.138 -2.255 -9.592 1.00 91.75 87 ILE A N 1
ATOM 645 C CA . ILE A 1 87 ? 0.404 -1.101 -10.454 1.00 91.75 87 ILE A CA 1
ATOM 646 C C . ILE A 1 87 ? 1.436 -1.457 -11.532 1.00 91.75 87 ILE A C 1
ATOM 648 O O . ILE A 1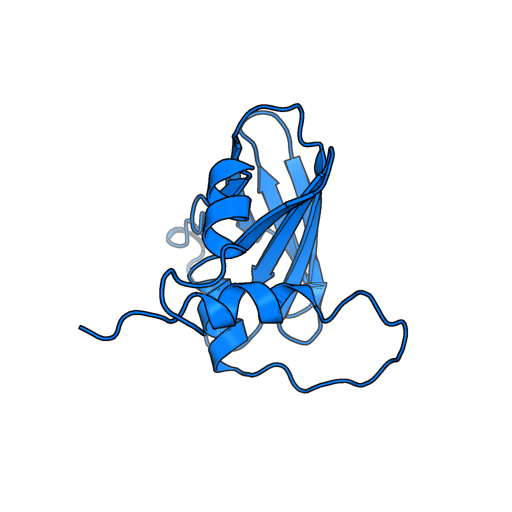 87 ? 2.233 -2.373 -11.322 1.00 91.75 87 ILE A O 1
ATOM 652 N N . PRO A 1 88 ? 1.471 -0.745 -12.670 1.00 92.62 88 PRO A N 1
ATOM 653 C CA . PRO A 1 88 ? 2.474 -0.989 -13.702 1.00 92.62 88 PRO A CA 1
ATOM 654 C C . PRO A 1 88 ? 3.911 -0.771 -13.202 1.00 92.62 88 PRO A C 1
ATOM 656 O O . PRO A 1 88 ? 4.222 0.242 -12.573 1.00 92.62 88 PRO A O 1
ATOM 659 N N . PHE A 1 89 ? 4.804 -1.698 -13.548 1.00 90.81 89 PHE A N 1
ATOM 660 C CA . PHE A 1 89 ? 6.246 -1.595 -13.341 1.00 90.81 89 PHE A CA 1
ATOM 661 C C . PHE A 1 89 ? 6.970 -1.526 -14.691 1.00 90.81 89 PHE A C 1
ATOM 663 O O . PHE A 1 89 ? 7.090 -2.513 -15.410 1.00 90.81 89 PHE A O 1
ATOM 670 N N . GLU A 1 90 ? 7.486 -0.346 -15.028 1.00 88.69 90 GLU A N 1
ATOM 671 C CA . GLU A 1 90 ? 8.074 -0.022 -16.342 1.00 88.69 90 GLU A CA 1
ATOM 672 C C . GLU A 1 90 ? 9.588 -0.292 -16.397 1.00 88.69 90 GLU A C 1
ATOM 674 O O . GLU A 1 90 ? 10.335 0.399 -17.084 1.00 88.69 90 GLU A O 1
ATOM 679 N N . GLY A 1 91 ? 10.068 -1.261 -15.617 1.00 84.88 91 GLY A N 1
ATOM 680 C CA . GLY A 1 91 ? 11.481 -1.648 -15.591 1.00 84.88 91 GLY A CA 1
ATOM 681 C C . GLY A 1 91 ? 12.389 -0.793 -14.702 1.00 84.88 91 GLY A C 1
ATOM 682 O O . GLY A 1 91 ? 13.533 -1.184 -14.495 1.00 84.88 91 GLY A O 1
ATOM 683 N N . ASN A 1 92 ? 11.888 0.308 -14.136 1.00 86.25 92 ASN A N 1
ATOM 684 C CA . ASN A 1 92 ? 12.638 1.184 -13.235 1.00 86.25 92 ASN A CA 1
ATOM 685 C C . ASN A 1 92 ? 12.070 1.142 -11.820 1.00 86.25 92 ASN A C 1
ATOM 687 O O . ASN A 1 92 ? 10.849 1.173 -11.649 1.00 86.25 92 ASN A O 1
ATOM 691 N N . ASP A 1 93 ? 12.959 1.135 -10.828 1.00 88.44 93 ASP A N 1
ATOM 692 C CA . ASP A 1 93 ? 12.589 1.184 -9.417 1.00 88.44 93 ASP A CA 1
ATOM 693 C C . ASP A 1 93 ? 11.826 2.481 -9.105 1.00 88.44 93 ASP A C 1
ATOM 695 O O . ASP A 1 93 ? 12.203 3.567 -9.551 1.00 88.44 93 ASP A O 1
ATOM 699 N N . LYS A 1 94 ? 10.731 2.366 -8.347 1.00 86.31 94 LYS A N 1
ATOM 700 C CA . LYS A 1 94 ? 9.860 3.499 -8.000 1.00 86.31 94 LYS A CA 1
ATOM 701 C C . LYS A 1 94 ? 9.657 3.568 -6.496 1.00 86.31 94 LYS A C 1
ATOM 703 O O . LYS A 1 94 ? 9.270 2.582 -5.866 1.00 86.31 94 LYS A O 1
ATOM 708 N N . ALA A 1 95 ? 9.891 4.752 -5.945 1.00 88.19 95 ALA A N 1
ATOM 709 C CA . ALA A 1 95 ? 9.454 5.110 -4.609 1.00 88.19 95 ALA A CA 1
ATOM 710 C C . ALA A 1 95 ? 7.971 5.490 -4.671 1.00 88.19 95 ALA A C 1
ATOM 712 O O . ALA A 1 95 ? 7.579 6.318 -5.494 1.00 88.19 95 ALA A O 1
ATOM 713 N N . LEU A 1 96 ? 7.157 4.866 -3.828 1.00 89.25 96 LEU A N 1
ATOM 714 C CA . LEU A 1 96 ? 5.719 5.081 -3.780 1.00 89.25 96 LEU A CA 1
ATOM 715 C C . LEU A 1 96 ? 5.309 5.587 -2.417 1.00 89.25 96 LEU A C 1
ATOM 717 O O . LEU A 1 96 ? 5.831 5.131 -1.405 1.00 89.25 96 LEU A O 1
ATOM 721 N N . LEU A 1 97 ? 4.348 6.496 -2.412 1.00 88.38 97 LEU A N 1
ATOM 722 C CA . LEU A 1 97 ? 3.779 7.070 -1.207 1.00 88.38 97 LEU A CA 1
ATOM 723 C C . LEU A 1 97 ? 2.378 6.512 -0.978 1.00 88.38 97 LEU A C 1
ATOM 725 O O . LEU A 1 97 ? 1.571 6.485 -1.907 1.00 88.38 97 LEU A O 1
ATOM 729 N N . GLU A 1 98 ? 2.089 6.095 0.252 1.00 87.56 98 GLU A N 1
ATOM 730 C CA . GLU A 1 98 ? 0.746 5.712 0.680 1.00 87.56 98 GLU A CA 1
ATOM 731 C C . GLU A 1 98 ? 0.035 6.906 1.327 1.00 87.56 98 GLU A C 1
ATOM 733 O O . GLU A 1 98 ? 0.597 7.590 2.188 1.00 87.56 98 GLU A O 1
ATOM 738 N N . ARG A 1 99 ? -1.228 7.129 0.953 1.00 86.88 99 ARG A N 1
ATOM 739 C CA . ARG A 1 99 ? -2.097 8.124 1.580 1.00 86.88 99 ARG A CA 1
ATOM 740 C C . ARG A 1 99 ? -3.511 7.580 1.805 1.00 86.88 99 ARG A C 1
ATOM 742 O O . ARG A 1 99 ? -4.295 7.528 0.860 1.00 86.88 99 ARG A O 1
ATOM 749 N N . PRO A 1 100 ? -3.889 7.240 3.044 1.00 86.56 100 PRO A N 1
ATOM 750 C CA . PRO A 1 100 ? -5.286 7.019 3.404 1.00 86.56 100 PRO A CA 1
ATOM 751 C C . PRO A 1 100 ? -6.096 8.325 3.280 1.00 86.56 100 PRO A C 1
ATOM 753 O O . PRO A 1 100 ? -5.690 9.349 3.829 1.00 86.56 100 PRO A O 1
ATOM 756 N N . THR A 1 101 ? -7.233 8.310 2.577 1.00 83.25 101 THR A N 1
ATOM 757 C CA . THR A 1 101 ? -8.008 9.525 2.236 1.00 83.25 101 THR A CA 1
ATOM 758 C C . THR A 1 101 ? -9.387 9.610 2.880 1.00 83.25 101 THR A C 1
ATOM 760 O O . THR A 1 101 ? -9.885 10.714 3.076 1.00 83.25 101 THR A O 1
ATOM 763 N N . SER A 1 102 ? -10.010 8.491 3.253 1.00 78.44 102 SER A N 1
ATOM 764 C CA . SER A 1 102 ? -11.374 8.482 3.814 1.00 78.44 102 SER A CA 1
ATOM 765 C C . SER A 1 102 ? -11.413 8.233 5.326 1.00 78.44 102 SER A C 1
ATOM 767 O O . SER A 1 102 ? -12.356 7.635 5.849 1.00 78.44 102 SER A O 1
ATOM 769 N N . LEU A 1 103 ? -10.374 8.652 6.050 1.00 71.31 103 LEU A N 1
ATOM 770 C CA . LEU A 1 103 ? -10.307 8.456 7.494 1.00 71.31 103 LEU A CA 1
ATOM 771 C C . LEU A 1 103 ? -11.280 9.387 8.224 1.00 71.31 103 LEU A C 1
ATOM 773 O O . LEU A 1 103 ? -11.090 10.599 8.276 1.00 71.31 103 LEU A O 1
ATOM 777 N N . SER A 1 104 ? -12.304 8.810 8.852 1.00 58.25 104 SER A N 1
ATOM 778 C CA . SER A 1 104 ? -13.126 9.508 9.845 1.00 58.25 104 SER A CA 1
ATOM 779 C C . SER A 1 104 ? -12.373 9.557 11.177 1.00 58.25 104 SER A C 1
ATOM 781 O O . SER A 1 104 ? -12.592 8.725 12.054 1.00 58.25 104 SER A O 1
ATOM 783 N N . ILE A 1 105 ? -11.425 10.486 11.312 1.00 56.81 105 ILE A N 1
ATOM 784 C CA . ILE A 1 105 ? -10.661 10.666 12.556 1.00 56.81 105 ILE A CA 1
ATOM 785 C C . ILE A 1 105 ? -11.493 11.528 13.516 1.00 56.81 105 ILE A C 1
ATOM 787 O O . ILE A 1 105 ? -11.837 12.659 13.159 1.00 56.81 105 ILE A O 1
ATOM 791 N N . PRO A 1 106 ? -11.831 11.048 14.725 1.00 49.66 106 PRO A N 1
ATOM 792 C CA . PRO A 1 106 ? -12.458 11.892 15.730 1.00 49.66 106 PRO A CA 1
ATOM 793 C C . PRO A 1 106 ? -11.415 12.855 16.330 1.00 49.66 106 PRO A C 1
ATOM 795 O O . PRO A 1 106 ? -10.583 12.445 17.130 1.00 49.66 106 PRO A O 1
ATOM 798 N N . GLY A 1 107 ? -11.489 14.140 15.962 1.00 45.03 107 GLY A N 1
ATOM 799 C CA . GLY A 1 107 ? -10.790 15.250 16.632 1.00 45.03 107 GLY A CA 1
ATOM 800 C C . GLY A 1 107 ? -9.415 15.633 16.058 1.00 45.03 107 GLY A C 1
ATOM 801 O O . GLY A 1 107 ? -8.535 14.797 15.914 1.00 45.03 107 GLY A O 1
ATOM 802 N N . ASN A 1 108 ? -9.252 16.930 15.755 1.00 44.53 108 ASN A N 1
ATOM 803 C CA . ASN A 1 108 ? -8.035 17.630 15.300 1.00 44.53 108 ASN A CA 1
ATOM 804 C C . ASN A 1 108 ? -7.266 16.990 14.126 1.00 44.53 108 ASN A C 1
ATOM 806 O O . ASN A 1 108 ? -6.087 16.658 14.207 1.00 44.53 108 ASN A O 1
ATOM 810 N N . ALA A 1 109 ? -7.932 16.935 12.970 1.00 49.09 109 ALA A N 1
ATOM 811 C CA . ALA A 1 109 ? -7.370 16.504 11.686 1.00 49.09 109 ALA A CA 1
ATOM 812 C C . ALA A 1 109 ? -6.206 17.373 11.148 1.00 49.09 109 ALA A C 1
ATOM 814 O O . ALA A 1 109 ? -5.541 16.965 10.199 1.00 49.09 109 ALA A O 1
ATOM 815 N N . SER A 1 110 ? -5.932 18.544 11.738 1.00 42.81 110 SER A N 1
ATOM 816 C CA . SER A 1 110 ? -4.870 19.460 11.284 1.00 42.81 110 SER A CA 1
ATOM 817 C C . SER A 1 110 ? -3.440 18.981 11.578 1.00 42.81 110 SER A C 1
ATOM 819 O O . SER A 1 110 ? -2.501 19.551 11.032 1.00 42.81 110 SER A O 1
ATOM 821 N N . GLU A 1 111 ? -3.253 17.945 12.403 1.00 43.16 111 GLU A N 1
ATOM 822 C CA . GLU A 1 111 ? -1.921 17.416 12.756 1.00 43.16 111 GLU A CA 1
ATOM 823 C C . GLU A 1 111 ? -1.582 16.083 12.082 1.00 43.16 111 GLU A C 1
ATOM 825 O O . GLU A 1 111 ? -0.434 15.636 12.124 1.00 43.16 111 GLU A O 1
ATOM 830 N N . VAL A 1 112 ? -2.545 15.433 11.424 1.00 46.84 112 VAL A N 1
ATOM 831 C CA . VAL A 1 112 ? -2.319 14.101 10.865 1.00 46.84 112 VAL A CA 1
ATOM 832 C C . VAL A 1 112 ? -1.913 14.226 9.399 1.00 46.84 112 VAL A C 1
ATOM 834 O O . VAL A 1 112 ? -2.694 14.025 8.473 1.00 46.84 112 VAL A O 1
ATOM 837 N N . ASN A 1 113 ? -0.645 14.563 9.178 1.00 44.78 113 ASN A N 1
ATOM 838 C CA . ASN A 1 113 ? 0.008 14.316 7.899 1.00 44.78 113 ASN A CA 1
ATOM 839 C C . ASN A 1 113 ? 0.185 12.788 7.755 1.00 44.78 113 ASN A C 1
ATOM 841 O O . ASN A 1 113 ? 1.244 12.244 8.057 1.00 44.78 113 ASN A O 1
ATOM 845 N N . ILE A 1 114 ? -0.881 12.067 7.370 1.00 53.41 114 ILE A N 1
ATOM 846 C CA . ILE A 1 114 ? -0.925 10.590 7.203 1.00 53.41 114 ILE A CA 1
ATOM 847 C C . ILE A 1 114 ? -0.252 10.193 5.885 1.00 53.41 114 ILE A C 1
ATOM 849 O O . ILE A 1 114 ? -0.702 9.321 5.151 1.00 53.41 114 ILE A O 1
ATOM 853 N N . LEU A 1 115 ? 0.840 10.870 5.555 1.00 50.78 115 LEU A N 1
ATOM 854 C CA . LEU A 1 115 ? 1.799 10.387 4.586 1.00 50.78 115 LEU A CA 1
ATOM 855 C C . LEU A 1 115 ? 2.685 9.394 5.337 1.00 50.78 115 LEU A C 1
ATOM 857 O O . LEU A 1 115 ? 3.705 9.747 5.927 1.00 50.78 115 LEU A O 1
ATOM 861 N N . LYS A 1 116 ? 2.204 8.153 5.403 1.00 59.56 116 LYS A N 1
ATOM 862 C CA . LYS A 1 116 ? 2.927 7.001 5.951 1.00 59.56 116 LYS A CA 1
ATOM 863 C C . LYS A 1 116 ? 3.654 6.265 4.807 1.00 59.56 116 LYS A C 1
ATOM 865 O O . LYS A 1 116 ? 3.419 6.558 3.638 1.00 59.56 116 LYS A O 1
ATOM 870 N N . PRO A 1 117 ? 4.678 5.467 5.145 1.00 61.00 117 PRO A N 1
ATOM 871 C CA . PRO A 1 117 ? 6.023 5.583 4.599 1.00 61.00 117 PRO A CA 1
ATOM 872 C C . PRO A 1 117 ? 6.129 5.331 3.107 1.00 61.00 117 PRO A C 1
ATOM 874 O O . PRO A 1 117 ? 5.435 4.498 2.531 1.00 61.00 117 PRO A O 1
ATOM 877 N N . THR A 1 118 ? 7.114 5.999 2.518 1.00 64.56 118 THR A N 1
ATOM 878 C CA . THR A 1 118 ? 7.586 5.678 1.183 1.00 64.56 118 THR A CA 1
ATOM 879 C C . THR A 1 118 ? 8.083 4.233 1.147 1.00 64.56 118 THR A C 1
ATOM 881 O O . THR A 1 118 ? 8.998 3.872 1.890 1.00 64.56 118 THR A O 1
ATOM 884 N N . PHE A 1 119 ? 7.509 3.410 0.278 1.00 76.38 119 PHE A N 1
ATOM 885 C CA . PHE A 1 119 ? 7.955 2.039 0.035 1.00 76.38 119 PHE A CA 1
ATOM 886 C C . PHE A 1 119 ? 8.468 1.894 -1.400 1.00 76.38 119 PHE A C 1
ATOM 888 O O . PHE A 1 119 ? 8.218 2.742 -2.258 1.00 76.38 119 PHE A O 1
ATOM 895 N N . LEU A 1 120 ? 9.253 0.846 -1.654 1.00 83.19 120 LEU A N 1
ATOM 896 C CA . LEU A 1 120 ? 9.994 0.701 -2.904 1.00 83.19 120 LEU A CA 1
ATOM 897 C C . LEU A 1 120 ? 9.474 -0.474 -3.731 1.00 83.19 120 LEU A C 1
ATOM 899 O O . LEU A 1 120 ? 9.619 -1.631 -3.344 1.00 83.19 120 LEU A O 1
ATOM 903 N N . CYS A 1 121 ? 8.951 -0.170 -4.915 1.00 87.38 121 CYS A N 1
ATOM 904 C CA . CYS A 1 121 ? 8.785 -1.148 -5.982 1.00 87.38 121 CYS A CA 1
ATOM 905 C C . CYS A 1 121 ? 10.134 -1.348 -6.667 1.00 87.38 121 CYS A C 1
ATOM 907 O O . CYS A 1 121 ? 10.520 -0.528 -7.499 1.00 87.38 121 CYS A O 1
ATOM 909 N N . SER A 1 122 ? 10.854 -2.412 -6.307 1.00 85.69 122 SER A N 1
ATOM 910 C CA . SER A 1 122 ? 12.161 -2.732 -6.890 1.00 85.69 122 SER A CA 1
ATOM 911 C C . SER A 1 122 ? 12.315 -4.218 -7.177 1.00 85.69 122 SER A C 1
ATOM 913 O O . SER A 1 122 ? 12.031 -5.064 -6.321 1.00 85.69 122 SER A O 1
ATOM 915 N N . LYS A 1 123 ? 12.840 -4.543 -8.366 1.00 80.56 123 LYS A N 1
ATOM 916 C CA . LYS A 1 123 ? 13.201 -5.929 -8.720 1.00 80.56 123 LYS A CA 1
ATOM 917 C C . LYS A 1 123 ? 14.334 -6.455 -7.839 1.00 80.56 123 LYS A C 1
ATOM 919 O O . LYS A 1 123 ? 14.290 -7.608 -7.411 1.00 80.56 123 LYS A O 1
ATOM 924 N N . SER A 1 124 ? 15.324 -5.618 -7.525 1.00 75.19 124 SER A N 1
ATOM 925 C CA . SER A 1 124 ? 16.470 -5.996 -6.685 1.00 75.19 124 SER A CA 1
ATOM 926 C C . SER A 1 124 ? 16.043 -6.268 -5.243 1.00 75.19 124 SER A C 1
ATOM 928 O O . SER A 1 124 ? 16.398 -7.296 -4.664 1.00 75.19 124 SER A O 1
ATOM 930 N N . THR A 1 125 ? 15.208 -5.395 -4.674 1.00 71.62 125 THR A N 1
ATOM 931 C CA . THR A 1 125 ? 14.639 -5.601 -3.336 1.00 71.62 125 THR A CA 1
ATOM 932 C C . THR A 1 125 ? 13.775 -6.856 -3.292 1.00 71.62 125 THR A C 1
ATOM 934 O O . THR A 1 125 ? 13.957 -7.673 -2.394 1.00 71.62 125 THR A O 1
ATOM 937 N N . THR A 1 126 ? 12.919 -7.068 -4.298 1.00 71.06 126 THR A N 1
ATOM 938 C CA . THR A 1 126 ? 12.115 -8.296 -4.430 1.00 71.06 126 THR A CA 1
ATOM 939 C C . THR A 1 126 ? 13.013 -9.530 -4.434 1.00 71.06 126 THR A C 1
ATOM 941 O O . THR A 1 126 ? 12.813 -10.450 -3.652 1.00 71.06 126 THR A O 1
ATOM 944 N N . THR A 1 127 ? 14.066 -9.529 -5.249 1.00 68.69 127 THR A N 1
ATOM 945 C CA . THR A 1 127 ? 14.983 -10.672 -5.367 1.00 68.69 127 THR A CA 1
ATOM 946 C C . THR A 1 127 ? 15.694 -10.967 -4.045 1.00 68.69 127 THR A C 1
ATOM 948 O O . THR A 1 127 ? 15.790 -12.124 -3.651 1.00 68.69 127 THR A O 1
ATOM 951 N N . ASN A 1 128 ? 16.143 -9.937 -3.321 1.00 62.59 128 ASN A N 1
ATOM 952 C CA . ASN A 1 128 ? 16.792 -10.096 -2.016 1.00 62.59 128 ASN A CA 1
ATOM 953 C C . ASN A 1 128 ? 15.835 -10.593 -0.925 1.00 62.59 128 ASN A C 1
ATOM 955 O O . ASN A 1 128 ? 16.232 -11.397 -0.087 1.00 62.59 128 ASN A O 1
ATOM 959 N N . ILE A 1 129 ? 14.580 -10.139 -0.944 1.00 65.06 129 ILE A N 1
ATOM 960 C CA . ILE A 1 129 ? 13.531 -10.615 -0.036 1.00 65.06 129 ILE A CA 1
ATOM 961 C C . ILE A 1 129 ? 13.224 -12.099 -0.283 1.00 65.06 129 ILE A C 1
ATOM 963 O O . ILE A 1 129 ? 13.031 -12.865 0.659 1.00 65.06 129 ILE A O 1
ATOM 967 N N . MET A 1 130 ? 13.191 -12.497 -1.554 1.00 60.88 130 MET A N 1
ATOM 968 C CA . MET A 1 130 ? 12.855 -13.853 -1.991 1.00 60.88 130 MET A CA 1
ATOM 969 C C . MET A 1 130 ? 14.052 -14.813 -1.931 1.00 60.88 130 MET A C 1
ATOM 971 O O . MET A 1 130 ? 13.876 -16.030 -2.011 1.00 60.88 130 MET A O 1
ATOM 975 N N . ALA A 1 131 ? 15.276 -14.297 -1.795 1.00 61.03 131 ALA A N 1
ATOM 976 C CA . ALA A 1 131 ? 16.473 -15.115 -1.703 1.00 61.03 131 ALA A CA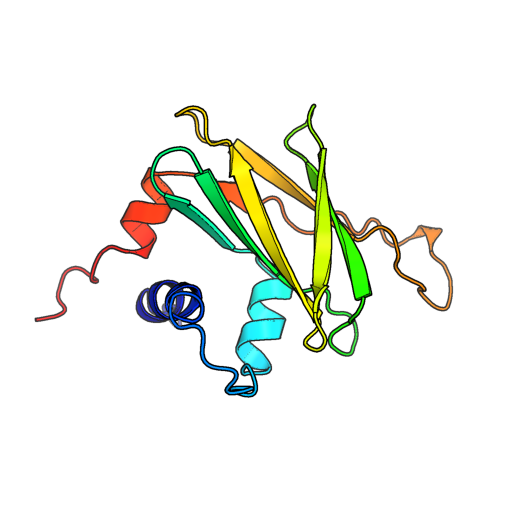 1
ATOM 977 C C . ALA A 1 131 ? 16.457 -15.946 -0.409 1.00 61.03 131 ALA A C 1
ATOM 979 O O . ALA A 1 131 ? 16.376 -15.411 0.700 1.00 61.03 131 ALA A O 1
ATOM 980 N N . LYS A 1 132 ? 16.591 -17.277 -0.539 1.00 49.09 132 LYS A N 1
ATOM 981 C CA . LYS A 1 132 ? 16.840 -18.165 0.609 1.00 49.09 132 LYS A CA 1
ATOM 982 C C . LYS A 1 132 ? 18.088 -17.635 1.337 1.00 49.09 132 LYS A C 1
ATOM 984 O O . LYS A 1 132 ? 19.091 -17.365 0.669 1.00 49.09 132 LYS A O 1
ATOM 989 N N . PRO A 1 133 ? 18.066 -17.469 2.674 1.00 55.53 133 PRO A N 1
ATOM 990 C CA . PRO A 1 133 ? 19.232 -16.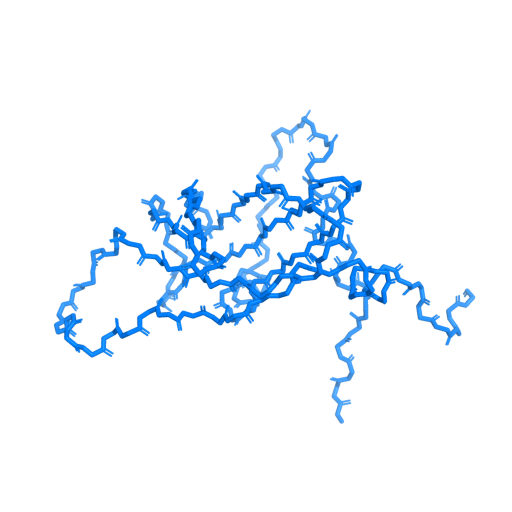985 3.399 1.00 55.53 133 PRO A CA 1
ATOM 991 C C . PRO A 1 133 ? 20.430 -17.883 3.089 1.00 55.53 133 PRO A C 1
ATOM 993 O O . PRO A 1 133 ? 20.339 -19.111 3.172 1.00 55.53 133 PRO A O 1
ATOM 996 N N . LYS A 1 134 ? 21.544 -17.257 2.702 1.00 44.59 134 LYS A N 1
ATOM 997 C CA . LYS A 1 134 ? 22.795 -17.941 2.371 1.00 44.59 134 LYS A CA 1
ATOM 998 C C . LYS A 1 134 ? 23.246 -18.736 3.605 1.00 44.59 134 LYS A C 1
ATOM 1000 O O . LYS A 1 134 ? 23.719 -18.144 4.569 1.00 44.59 134 LYS A O 1
ATOM 1005 N N . GLY A 1 135 ? 23.029 -20.054 3.598 1.00 51.59 135 GLY A N 1
ATOM 1006 C CA . GLY A 1 135 ? 23.357 -20.956 4.713 1.00 51.59 135 GLY A CA 1
ATOM 1007 C C . GLY A 1 135 ? 22.209 -21.815 5.259 1.00 51.59 135 GLY A C 1
ATOM 1008 O O . GLY A 1 135 ? 22.464 -22.662 6.107 1.00 51.59 135 GLY A O 1
ATOM 1009 N N . ALA A 1 136 ? 20.969 -21.659 4.788 1.00 45.94 136 ALA A N 1
ATOM 1010 C CA . ALA A 1 136 ? 19.928 -22.650 5.063 1.00 45.94 136 ALA A CA 1
ATOM 1011 C C . ALA A 1 136 ? 20.059 -23.804 4.054 1.00 45.94 136 ALA A C 1
ATOM 1013 O O . ALA A 1 136 ? 19.596 -23.673 2.920 1.00 45.94 136 ALA A O 1
ATOM 1014 N N . ASN A 1 137 ? 20.713 -24.900 4.446 1.00 40.81 137 ASN A N 1
ATOM 1015 C CA . ASN A 1 137 ? 20.514 -26.201 3.801 1.00 40.81 137 ASN A CA 1
ATOM 1016 C C . ASN A 1 137 ? 19.193 -26.769 4.306 1.00 40.81 137 ASN A C 1
ATOM 1018 O O . ASN A 1 137 ? 19.095 -26.982 5.532 1.00 40.81 137 ASN A O 1
#

Foldseek 3Di:
DDDPDLVVLVVVPPPPPDPDPDPPVPDPVVLVVQQQPWDWADDDFKIKIKGFDDDPAGDFQWWKWKDQPPDIDIWTAHPRRMTMDIDTHPPDKTWIWIDGDPDPDPDDPVPCPVRRDTDIHDNVVNCVSPDDPPPDD